Protein AF-A0A0G0PMA0-F1 (afdb_monomer_lite)

pLDDT: mean 76.36, std 18.19, range [33.72, 96.69]

Foldseek 3Di:
DFFAFDDDDPVLVCCCVVVVPVCNGPDDDDPDAFDWGQFGDPPDDDDDPVLCVVQNDQDPVQPPDCSRVVSSVSCVVVVHIDTDHPVDDDDDDDPDPVPDDDDPPPPPPDDDPDPVVVPDD

Structure (mmCIF, N/CA/C/O backbone):
data_AF-A0A0G0PMA0-F1
#
_entry.id   AF-A0A0G0PMA0-F1
#
loop_
_atom_site.group_PDB
_atom_site.id
_atom_site.type_symbol
_atom_site.label_atom_id
_atom_site.label_alt_id
_atom_site.label_comp_id
_atom_site.label_asym_id
_atom_site.label_entity_id
_atom_site.label_seq_id
_atom_site.pdbx_PDB_ins_code
_atom_site.Cartn_x
_atom_site.Cartn_y
_atom_site.Cartn_z
_atom_site.occupancy
_atom_site.B_iso_or_equiv
_atom_site.auth_seq_id
_atom_site.auth_comp_id
_atom_site.auth_asym_id
_atom_site.auth_atom_id
_atom_site.pdbx_PDB_model_num
ATOM 1 N N . LEU A 1 1 ? -2.377 2.781 -18.558 1.00 56.09 1 LEU A N 1
ATOM 2 C CA . LEU A 1 1 ? -1.259 2.432 -17.650 1.00 56.09 1 LEU A CA 1
ATOM 3 C C . LEU A 1 1 ? -1.856 2.027 -16.312 1.00 56.09 1 LEU A C 1
ATOM 5 O O . LEU A 1 1 ? -2.650 2.795 -15.785 1.00 56.09 1 LEU A O 1
ATOM 9 N N . ALA A 1 2 ? -1.545 0.833 -15.804 1.00 68.38 2 ALA A N 1
ATOM 10 C CA . ALA A 1 2 ? -1.970 0.437 -14.464 1.00 68.38 2 ALA A CA 1
ATOM 11 C C . ALA A 1 2 ? -1.286 1.294 -13.391 1.00 68.38 2 ALA A C 1
ATOM 13 O O . ALA A 1 2 ? -0.137 1.710 -13.536 1.00 68.38 2 ALA A O 1
ATOM 14 N N . SER A 1 3 ? -2.016 1.546 -12.310 1.00 80.56 3 SER A N 1
ATOM 15 C CA . SER A 1 3 ? -1.614 2.433 -11.218 1.00 80.56 3 SER A CA 1
ATOM 16 C C . SER A 1 3 ? -1.094 1.653 -10.007 1.00 80.56 3 SER A C 1
ATOM 18 O O . SER A 1 3 ? -1.432 1.993 -8.880 1.00 80.56 3 SER A O 1
ATOM 20 N N . VAL A 1 4 ? -0.326 0.579 -10.221 1.00 87.19 4 VAL A N 1
ATOM 21 C CA . VAL A 1 4 ? 0.112 -0.346 -9.158 1.00 87.19 4 VAL A CA 1
ATOM 22 C C . VAL A 1 4 ? 1.634 -0.365 -9.042 1.00 87.19 4 VAL A C 1
ATOM 24 O O . VAL A 1 4 ? 2.326 -0.385 -10.061 1.00 87.19 4 VAL A O 1
ATOM 27 N N . PHE A 1 5 ? 2.147 -0.412 -7.807 1.00 87.38 5 PHE A N 1
ATOM 28 C CA . PHE A 1 5 ? 3.582 -0.478 -7.509 1.00 87.38 5 PHE A CA 1
ATOM 29 C C . PHE A 1 5 ? 3.943 -1.558 -6.486 1.00 87.38 5 PHE A C 1
ATOM 31 O O . PHE A 1 5 ? 3.123 -2.010 -5.677 1.00 87.38 5 PHE A O 1
ATOM 38 N N . HIS A 1 6 ? 5.214 -1.958 -6.507 1.00 85.19 6 HIS A N 1
ATOM 39 C CA . HIS A 1 6 ? 5.833 -2.722 -5.429 1.00 85.19 6 HIS A CA 1
ATOM 40 C C . HIS A 1 6 ? 6.357 -1.778 -4.346 1.00 85.19 6 HIS A C 1
ATOM 42 O O . HIS A 1 6 ? 6.813 -0.676 -4.639 1.00 85.19 6 HIS A O 1
ATOM 48 N N . PHE A 1 7 ? 6.350 -2.225 -3.088 1.00 85.19 7 PHE A N 1
ATOM 49 C CA . PHE A 1 7 ? 7.044 -1.477 -2.044 1.00 85.19 7 PHE A CA 1
ATOM 50 C C . PHE A 1 7 ? 8.560 -1.474 -2.290 1.00 85.19 7 PHE A C 1
ATOM 52 O O . PHE A 1 7 ? 9.116 -2.512 -2.681 1.00 85.19 7 PHE A O 1
ATOM 59 N N . PRO A 1 8 ? 9.246 -0.355 -1.992 1.00 80.38 8 PRO A N 1
ATOM 60 C CA . PRO A 1 8 ? 10.696 -0.325 -1.970 1.00 80.38 8 PRO A CA 1
ATOM 61 C C . PRO A 1 8 ? 11.188 -1.274 -0.876 1.00 80.38 8 PRO A C 1
ATOM 63 O O . PRO A 1 8 ? 10.915 -1.090 0.306 1.00 80.38 8 PRO A O 1
ATOM 66 N N . THR A 1 9 ? 11.867 -2.344 -1.277 1.00 84.19 9 THR A N 1
ATOM 67 C CA . THR A 1 9 ? 12.423 -3.350 -0.365 1.00 84.19 9 THR A CA 1
ATOM 68 C C . THR A 1 9 ? 13.905 -3.507 -0.650 1.00 84.19 9 THR A C 1
ATOM 70 O O . THR A 1 9 ? 14.325 -3.411 -1.802 1.00 84.19 9 THR A O 1
ATOM 73 N N . ILE A 1 10 ? 14.697 -3.782 0.390 1.00 83.94 10 ILE A N 1
ATOM 74 C CA . ILE A 1 10 ? 16.146 -4.007 0.258 1.00 83.94 10 ILE A CA 1
ATOM 75 C C . ILE A 1 10 ? 16.413 -5.159 -0.720 1.00 83.94 10 ILE A C 1
ATOM 77 O O . ILE A 1 10 ? 17.261 -5.048 -1.598 1.00 83.94 10 ILE A O 1
ATOM 81 N N . SER A 1 11 ? 15.626 -6.234 -0.641 1.00 80.25 11 SER A N 1
ATOM 82 C CA . SER A 1 11 ? 15.706 -7.351 -1.586 1.00 80.25 11 SER A CA 1
ATOM 83 C C . SER A 1 11 ? 15.376 -6.934 -3.023 1.00 80.25 11 SER A C 1
ATOM 85 O O . SER A 1 11 ? 16.054 -7.371 -3.950 1.00 80.25 11 SER A O 1
ATOM 87 N N . GLY A 1 12 ? 14.382 -6.063 -3.224 1.00 79.62 12 GLY A N 1
ATOM 88 C CA . GLY A 1 12 ? 14.085 -5.465 -4.527 1.00 79.62 12 GLY A CA 1
ATOM 89 C C . GLY A 1 12 ? 15.237 -4.610 -5.062 1.00 79.62 12 GLY A C 1
ATOM 90 O O . GLY A 1 12 ? 15.566 -4.692 -6.245 1.00 79.62 12 GLY A O 1
ATOM 91 N N . ALA A 1 13 ? 15.902 -3.845 -4.192 1.00 82.19 13 ALA A N 1
ATOM 92 C CA . ALA A 1 13 ? 17.042 -3.009 -4.565 1.00 82.19 13 ALA A CA 1
ATOM 93 C C . ALA A 1 13 ? 18.253 -3.861 -4.964 1.00 82.19 13 ALA A C 1
ATOM 95 O O . ALA A 1 13 ? 18.846 -3.620 -6.013 1.00 82.19 13 ALA A O 1
ATOM 96 N N . ILE A 1 14 ? 18.551 -4.916 -4.197 1.00 82.94 14 ILE A N 1
ATOM 97 C CA . ILE A 1 14 ? 19.599 -5.891 -4.530 1.00 82.94 14 ILE A CA 1
ATOM 98 C C . ILE A 1 14 ? 19.304 -6.540 -5.888 1.00 82.94 14 ILE A C 1
ATOM 100 O O . ILE A 1 14 ? 20.178 -6.593 -6.748 1.00 82.94 14 ILE A O 1
ATOM 104 N N . LYS A 1 15 ? 18.063 -6.977 -6.133 1.00 77.94 15 LYS A N 1
ATOM 105 C CA . LYS A 1 15 ? 17.660 -7.538 -7.435 1.00 77.94 15 LYS A CA 1
ATOM 106 C C . LYS A 1 15 ? 17.838 -6.550 -8.586 1.00 77.94 15 LYS A C 1
ATOM 108 O O . LYS A 1 15 ? 18.321 -6.917 -9.651 1.00 77.94 15 LYS A O 1
ATOM 113 N N . THR A 1 16 ? 17.480 -5.294 -8.366 1.00 78.94 16 THR A N 1
ATOM 114 C CA . THR A 1 16 ? 17.589 -4.255 -9.394 1.00 78.94 16 THR A CA 1
ATOM 115 C C . THR A 1 16 ? 19.052 -3.946 -9.716 1.00 78.94 16 THR A C 1
ATOM 117 O O . THR A 1 16 ? 19.424 -3.923 -10.886 1.00 78.94 16 THR A O 1
ATOM 120 N N . TYR A 1 17 ? 19.885 -3.758 -8.687 1.00 81.12 17 TYR A N 1
ATOM 121 C CA . TYR A 1 17 ? 21.280 -3.338 -8.831 1.00 81.12 17 TYR A CA 1
ATOM 122 C C . TYR A 1 17 ? 22.204 -4.478 -9.281 1.00 81.12 17 TYR A C 1
ATOM 124 O O . TYR A 1 17 ? 23.020 -4.289 -10.176 1.00 81.12 17 TYR A O 1
ATOM 132 N N . PHE A 1 18 ? 22.055 -5.673 -8.702 1.00 83.69 18 PHE A N 1
ATOM 133 C CA . PHE A 1 18 ? 22.943 -6.808 -8.979 1.00 83.69 18 PHE A CA 1
ATOM 134 C C . PHE A 1 18 ? 22.440 -7.726 -10.100 1.00 83.69 18 PHE A C 1
ATOM 136 O O . PHE A 1 18 ? 23.253 -8.362 -10.761 1.00 83.69 18 PHE A O 1
ATOM 143 N N . PHE A 1 19 ? 21.127 -7.792 -10.352 1.00 79.62 19 PHE A N 1
ATOM 144 C CA . PHE A 1 19 ? 20.541 -8.665 -11.385 1.00 79.62 19 PHE A CA 1
ATOM 145 C C . PHE A 1 19 ? 19.912 -7.888 -12.5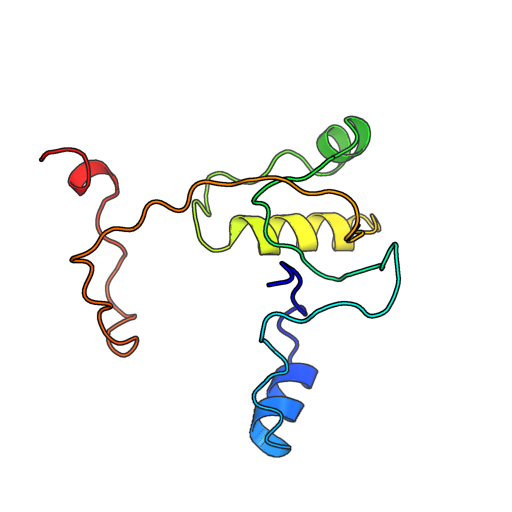52 1.00 79.62 19 PHE A C 1
ATOM 147 O O . PHE A 1 19 ? 19.172 -8.462 -13.349 1.00 79.62 19 PHE A O 1
ATOM 154 N N . ASN A 1 20 ? 20.206 -6.586 -12.665 1.00 73.12 20 ASN A N 1
ATOM 155 C CA . ASN A 1 20 ? 19.802 -5.707 -13.769 1.00 73.12 20 ASN A CA 1
ATOM 156 C C . ASN A 1 20 ? 18.282 -5.708 -14.065 1.00 73.12 20 ASN A C 1
ATOM 158 O O . ASN A 1 20 ? 17.855 -5.436 -15.189 1.00 73.12 20 ASN A O 1
ATOM 162 N N . GLN A 1 21 ? 17.445 -5.994 -13.058 1.00 67.12 21 GLN A N 1
ATOM 163 C CA . GLN A 1 21 ? 15.981 -5.962 -13.167 1.00 67.12 21 GLN A CA 1
ATOM 164 C C . GLN A 1 21 ? 15.458 -4.523 -13.058 1.00 67.12 21 GLN A C 1
ATOM 166 O O . GLN A 1 21 ? 14.845 -4.143 -12.061 1.00 67.12 21 GLN A O 1
ATOM 171 N N . LYS A 1 22 ? 15.713 -3.709 -14.089 1.00 61.31 22 LYS A N 1
ATOM 172 C CA . LYS A 1 22 ? 15.439 -2.257 -14.104 1.00 61.31 22 LYS A CA 1
ATOM 173 C C . LYS A 1 22 ? 13.975 -1.866 -13.850 1.00 61.31 22 LYS A C 1
ATOM 175 O O . LYS A 1 22 ? 13.718 -0.738 -13.448 1.00 61.31 22 LYS A O 1
ATOM 180 N N . GLU A 1 23 ? 13.024 -2.778 -14.041 1.00 64.81 23 GLU A N 1
ATOM 181 C CA . GLU A 1 23 ? 11.589 -2.480 -13.939 1.00 64.81 23 GLU A CA 1
ATOM 182 C C . GLU A 1 23 ? 10.949 -2.826 -12.586 1.00 64.81 23 GLU A C 1
ATOM 184 O O . GLU A 1 23 ? 9.754 -2.604 -12.406 1.00 64.8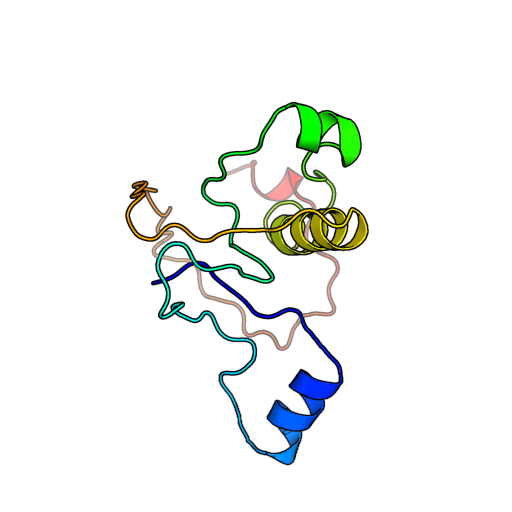1 23 GLU A O 1
ATOM 189 N N . TYR A 1 24 ? 11.704 -3.333 -11.602 1.00 70.50 24 TYR A N 1
ATOM 190 C CA . TYR A 1 24 ? 11.106 -3.833 -10.353 1.00 70.50 24 TYR A CA 1
ATOM 191 C C . TYR A 1 24 ? 10.315 -2.761 -9.574 1.00 70.50 24 TYR A C 1
ATOM 193 O O . TYR A 1 24 ? 9.255 -3.044 -9.009 1.00 70.50 24 TYR A O 1
ATOM 201 N N . PHE A 1 25 ? 10.810 -1.519 -9.573 1.00 74.50 25 PHE A N 1
ATOM 202 C CA . PHE A 1 25 ? 10.157 -0.368 -8.933 1.00 74.50 25 PHE A CA 1
ATOM 203 C C . PHE A 1 25 ? 9.216 0.407 -9.865 1.00 74.50 25 PHE A C 1
ATOM 205 O O . PHE A 1 25 ? 8.598 1.384 -9.443 1.00 74.50 25 PHE A O 1
ATOM 212 N N . GLY A 1 26 ? 9.100 -0.016 -11.126 1.00 80.25 26 GLY A N 1
ATOM 213 C CA . GLY A 1 26 ? 8.179 0.577 -12.084 1.00 80.25 26 GLY A CA 1
ATOM 214 C C . GLY A 1 26 ? 6.716 0.267 -11.765 1.00 80.25 26 GLY A C 1
ATOM 215 O O . GLY A 1 26 ? 6.386 -0.600 -10.949 1.00 80.25 26 GLY A O 1
ATOM 216 N N . LYS A 1 27 ? 5.818 0.982 -12.452 1.00 84.38 27 LYS A N 1
ATOM 217 C CA . LYS A 1 27 ? 4.397 0.618 -12.492 1.00 84.38 27 LYS A CA 1
ATOM 218 C C . LYS A 1 27 ? 4.253 -0.722 -13.202 1.00 84.38 27 LYS A C 1
ATOM 220 O O . LYS A 1 27 ? 4.865 -0.922 -14.247 1.00 84.38 27 LYS A O 1
ATOM 225 N N . TYR A 1 28 ? 3.398 -1.597 -12.688 1.00 87.06 28 TYR A N 1
ATOM 226 C CA . TYR A 1 28 ? 3.092 -2.868 -13.344 1.00 87.06 28 TYR A CA 1
ATOM 227 C C . TYR A 1 28 ? 1.586 -3.109 -13.430 1.00 87.06 28 TYR A C 1
ATOM 229 O O . TYR A 1 28 ? 0.793 -2.530 -12.688 1.00 87.06 28 TYR A O 1
ATOM 237 N N . GLN A 1 29 ? 1.193 -3.974 -14.362 1.00 87.06 29 GLN A N 1
ATOM 238 C CA . GLN A 1 29 ? -0.184 -4.424 -14.537 1.00 87.06 29 GLN A CA 1
ATOM 239 C C . GLN A 1 29 ? -0.347 -5.789 -13.848 1.00 87.06 29 GLN A C 1
ATOM 241 O O . GLN A 1 29 ? 0.316 -6.748 -14.253 1.00 87.06 29 GLN A O 1
ATOM 246 N N . PRO A 1 30 ? -1.206 -5.916 -12.822 1.00 88.31 30 PRO A N 1
ATOM 247 C CA . PRO A 1 30 ? -1.525 -7.219 -12.252 1.00 88.31 30 PRO A CA 1
ATOM 248 C C . PRO A 1 30 ? -2.209 -8.117 -13.289 1.00 88.31 30 PRO A C 1
ATOM 250 O O . PRO A 1 30 ? -2.998 -7.637 -14.102 1.00 88.31 30 PRO A O 1
ATOM 253 N N . LYS A 1 31 ? -1.912 -9.421 -13.253 1.00 87.38 31 LYS A N 1
ATOM 254 C CA . LYS A 1 31 ? -2.533 -10.421 -14.142 1.00 87.38 31 LYS A CA 1
ATOM 255 C C . LYS A 1 31 ? -3.906 -10.894 -13.645 1.00 87.38 31 LYS A C 1
ATOM 257 O O . LYS A 1 31 ? -4.706 -11.369 -14.440 1.00 87.38 31 LYS A O 1
ATOM 262 N N . GLU A 1 32 ? -4.162 -10.775 -12.345 1.00 88.62 32 GLU A N 1
ATOM 263 C CA . GLU A 1 32 ? -5.400 -11.215 -11.693 1.00 88.62 32 GLU A CA 1
ATOM 264 C C . GLU A 1 32 ? -6.462 -10.102 -11.655 1.00 88.62 32 GLU A C 1
ATOM 266 O O . GLU A 1 32 ? -6.143 -8.913 -11.724 1.00 88.62 32 GLU A O 1
ATOM 271 N N . ASN A 1 33 ? -7.737 -10.487 -11.526 1.00 88.62 33 ASN A N 1
ATOM 272 C CA . ASN A 1 33 ? -8.866 -9.559 -11.433 1.00 88.62 33 ASN A CA 1
ATOM 273 C C . ASN A 1 33 ? -9.976 -10.116 -10.510 1.00 88.62 33 ASN A C 1
ATOM 275 O O . ASN A 1 33 ? -10.658 -11.055 -10.924 1.00 88.62 33 ASN A O 1
ATOM 279 N N . PRO A 1 34 ? -10.206 -9.542 -9.308 1.00 90.81 34 PRO A N 1
ATOM 280 C CA . PRO A 1 34 ? -9.406 -8.506 -8.638 1.00 90.81 34 PRO A CA 1
ATOM 281 C C . PRO A 1 34 ? -8.032 -9.029 -8.192 1.00 90.81 34 PRO A C 1
ATOM 283 O O . PRO A 1 34 ? -7.909 -10.179 -7.783 1.00 90.81 34 PRO A O 1
ATOM 286 N N . ALA A 1 35 ? -7.009 -8.170 -8.212 1.00 92.62 35 ALA A N 1
ATOM 287 C CA . ALA A 1 35 ? -5.663 -8.524 -7.751 1.00 92.62 35 ALA A CA 1
ATOM 288 C C . ALA A 1 35 ? -5.358 -7.913 -6.384 1.00 92.62 35 ALA A C 1
ATOM 290 O O . ALA A 1 35 ? -5.559 -6.714 -6.176 1.00 92.62 35 ALA A O 1
ATOM 291 N N . LYS A 1 36 ? -4.797 -8.707 -5.468 1.00 93.69 36 LYS A N 1
ATOM 292 C CA . LYS A 1 36 ? -4.211 -8.183 -4.228 1.00 93.69 36 LYS A CA 1
ATOM 293 C C . LYS A 1 36 ? -2.854 -7.556 -4.535 1.00 93.69 36 LYS A C 1
ATOM 295 O O . LYS A 1 36 ? -1.996 -8.192 -5.142 1.00 93.69 36 LYS A O 1
ATOM 300 N N . VAL A 1 37 ? -2.647 -6.320 -4.096 1.00 92.88 37 VAL A N 1
ATOM 301 C CA . VAL A 1 37 ? -1.457 -5.529 -4.434 1.00 92.88 37 VAL A CA 1
ATOM 302 C C . VAL A 1 37 ? -0.850 -4.877 -3.195 1.00 92.88 37 VAL A C 1
ATOM 304 O O . VAL A 1 37 ? -1.457 -4.838 -2.128 1.00 92.88 37 VAL A O 1
ATOM 307 N N . ASN A 1 38 ? 0.384 -4.391 -3.329 1.00 90.44 38 ASN A N 1
ATOM 308 C CA . ASN A 1 38 ? 1.113 -3.753 -2.233 1.00 90.44 38 ASN A CA 1
ATOM 309 C C . ASN A 1 38 ? 0.770 -2.266 -2.092 1.00 90.44 38 ASN A C 1
ATOM 311 O O . ASN A 1 38 ? 0.506 -1.806 -0.985 1.00 90.44 38 ASN A O 1
ATOM 315 N N . ALA A 1 39 ? 0.794 -1.531 -3.203 1.00 90.12 39 ALA A N 1
ATOM 316 C CA . ALA A 1 39 ? 0.497 -0.107 -3.241 1.00 90.12 39 ALA A CA 1
ATOM 317 C C . ALA A 1 39 ? -0.167 0.275 -4.569 1.00 90.12 39 ALA A C 1
ATOM 319 O O . ALA A 1 39 ? 0.089 -0.348 -5.606 1.00 90.12 39 ALA A O 1
ATOM 320 N N . VAL A 1 40 ? -0.998 1.312 -4.522 1.00 90.81 40 VAL A N 1
ATOM 321 C CA . VAL A 1 40 ? -1.729 1.875 -5.664 1.00 90.81 40 VAL A CA 1
ATOM 322 C C . VAL A 1 40 ? -1.588 3.395 -5.678 1.00 90.81 40 VAL A C 1
ATOM 324 O O . VAL A 1 40 ? -1.476 3.993 -4.613 1.00 90.81 40 VAL A O 1
ATOM 327 N N . VAL A 1 41 ? -1.610 4.014 -6.863 1.00 86.94 41 VAL A N 1
ATOM 328 C CA . VAL A 1 41 ? -1.735 5.480 -6.982 1.00 86.94 41 VAL A CA 1
ATOM 329 C C . VAL A 1 41 ? -3.136 5.880 -6.533 1.00 86.94 41 VAL A C 1
ATOM 331 O O . VAL A 1 41 ? -4.114 5.336 -7.060 1.00 86.94 41 VAL A O 1
ATOM 334 N N . MET A 1 42 ? -3.263 6.854 -5.636 1.00 80.88 42 MET A N 1
ATOM 335 C CA . MET A 1 42 ? -4.554 7.252 -5.064 1.00 80.88 42 MET A CA 1
ATOM 336 C C . MET A 1 42 ? -5.294 8.310 -5.889 1.00 80.88 42 MET A C 1
ATOM 338 O O . MET A 1 42 ? -5.930 9.203 -5.340 1.00 80.88 42 MET A O 1
ATOM 342 N N . ALA A 1 43 ? -5.300 8.173 -7.221 1.00 79.94 43 ALA A N 1
ATOM 343 C CA . ALA A 1 43 ? -6.139 9.019 -8.080 1.00 79.94 43 ALA A CA 1
ATOM 344 C C . ALA A 1 43 ? -7.636 8.835 -7.770 1.00 79.94 43 ALA A C 1
ATOM 346 O O . ALA A 1 43 ? -8.415 9.781 -7.833 1.00 79.94 43 ALA A O 1
ATOM 347 N N . ALA A 1 44 ? -8.026 7.607 -7.417 1.00 82.06 44 ALA A N 1
ATOM 348 C CA . ALA A 1 44 ? -9.344 7.293 -6.896 1.00 82.06 44 ALA A CA 1
ATOM 349 C C . ALA A 1 44 ? -9.320 5.974 -6.116 1.00 82.06 44 ALA A C 1
ATOM 351 O O . ALA A 1 44 ? -8.896 4.944 -6.644 1.00 82.06 44 ALA A O 1
ATOM 352 N N . LEU A 1 45 ? -9.807 6.001 -4.874 1.00 89.12 45 LEU A N 1
ATOM 353 C CA . LEU A 1 45 ? -9.952 4.827 -4.016 1.00 89.12 45 LEU A CA 1
ATOM 354 C C . LEU A 1 45 ? -11.373 4.727 -3.468 1.00 89.12 45 LEU A C 1
ATOM 356 O O . LEU A 1 45 ? -12.002 5.732 -3.149 1.00 89.12 45 LEU A O 1
ATOM 360 N N . LEU A 1 46 ? -11.831 3.493 -3.271 1.00 91.44 46 LEU A N 1
ATOM 361 C CA . LEU A 1 46 ? -13.006 3.191 -2.464 1.00 91.44 46 LEU A CA 1
ATOM 362 C C . LEU A 1 46 ? -12.536 2.604 -1.131 1.00 91.44 46 LEU A C 1
ATOM 364 O O . LEU A 1 46 ? -11.961 1.517 -1.102 1.00 91.44 46 LEU A O 1
ATOM 368 N N . ILE A 1 47 ? -12.759 3.331 -0.034 1.00 93.25 47 ILE A N 1
ATOM 369 C CA . ILE A 1 47 ? -12.289 2.950 1.302 1.00 93.25 47 ILE A CA 1
ATOM 370 C C . ILE A 1 47 ? -13.499 2.804 2.236 1.00 93.25 47 ILE A C 1
ATOM 372 O O . ILE A 1 47 ? -14.279 3.749 2.363 1.00 93.25 47 ILE A O 1
ATOM 376 N N . PRO A 1 48 ? -13.668 1.660 2.925 1.00 94.75 48 PRO A N 1
ATOM 377 C CA . PRO A 1 48 ? -14.696 1.520 3.948 1.00 94.75 48 PRO A CA 1
ATOM 378 C C . PRO A 1 48 ? -14.486 2.520 5.087 1.00 94.75 48 PRO A C 1
ATOM 380 O O . PRO A 1 48 ? -13.363 2.719 5.549 1.00 94.75 48 PRO A O 1
ATOM 383 N N . ARG A 1 49 ?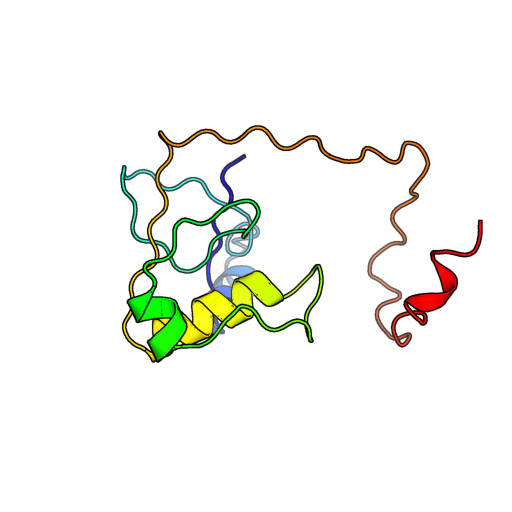 -15.569 3.087 5.621 1.00 95.50 49 ARG A N 1
ATOM 384 C CA . ARG A 1 49 ? -15.492 4.019 6.757 1.00 95.50 49 ARG A CA 1
ATOM 385 C C . ARG A 1 49 ? -14.748 3.4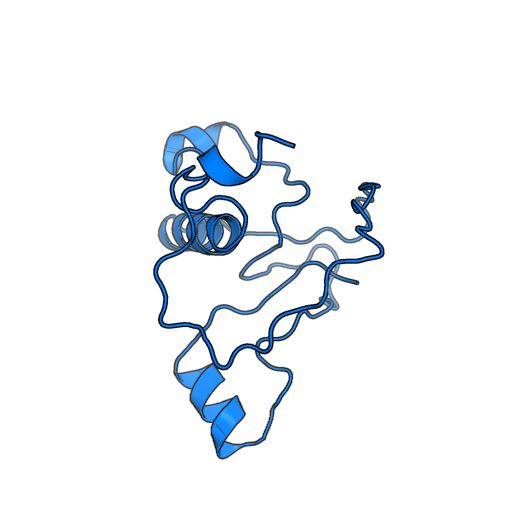29 7.963 1.00 95.50 49 ARG A C 1
ATOM 387 O O . ARG A 1 49 ? -13.919 4.111 8.552 1.00 95.50 49 ARG A O 1
ATOM 394 N N . SER A 1 50 ? -14.965 2.148 8.261 1.00 96.69 50 SER A N 1
ATOM 395 C CA . SER A 1 50 ? -14.275 1.437 9.347 1.00 96.69 50 SER A CA 1
ATOM 396 C C . SER A 1 50 ? -12.754 1.378 9.169 1.00 96.69 50 SER A C 1
ATOM 398 O O . SER A 1 50 ? -12.013 1.337 10.150 1.00 96.69 50 SER A O 1
ATOM 400 N N . VAL A 1 51 ? -12.260 1.400 7.926 1.00 96.12 51 VAL A N 1
ATOM 401 C CA . VAL A 1 51 ? -10.822 1.483 7.643 1.00 96.12 51 VAL A CA 1
ATOM 402 C C . VAL A 1 51 ? -10.298 2.865 8.011 1.00 96.12 51 VAL A C 1
ATOM 404 O O . VAL A 1 51 ? -9.285 2.953 8.698 1.00 96.12 51 VAL A O 1
ATOM 407 N N . ILE A 1 52 ? -11.005 3.930 7.627 1.00 95.44 52 ILE A N 1
ATOM 408 C CA . ILE A 1 52 ? -10.636 5.309 7.983 1.00 95.44 52 ILE A CA 1
ATOM 409 C C . ILE A 1 52 ? -10.636 5.489 9.504 1.00 95.44 52 ILE A C 1
ATOM 411 O O . ILE A 1 52 ? -9.702 6.065 10.047 1.00 95.44 52 ILE A O 1
ATOM 415 N N . GLU A 1 53 ? -11.630 4.947 10.205 1.00 95.56 53 GLU A N 1
ATOM 416 C CA . GLU A 1 53 ? -11.691 4.992 11.673 1.00 95.56 53 GLU A CA 1
ATOM 417 C C . GLU A 1 53 ? -10.517 4.244 12.328 1.00 95.56 53 GLU A C 1
ATOM 419 O O . GLU A 1 53 ? -10.028 4.658 13.377 1.00 95.56 53 GLU A O 1
ATOM 424 N N . LYS A 1 54 ? -10.021 3.172 11.695 1.00 95.81 54 LYS A N 1
ATOM 425 C CA . LYS A 1 54 ? -8.904 2.369 12.209 1.00 95.81 54 LYS A CA 1
ATOM 426 C C . LYS A 1 54 ? -7.530 2.978 11.929 1.00 95.81 54 LYS A C 1
ATOM 428 O O . LYS A 1 54 ? -6.655 2.901 12.787 1.00 95.81 54 LYS A O 1
ATOM 433 N N . VAL A 1 55 ? -7.297 3.489 10.719 1.00 95.75 55 VAL A N 1
ATOM 434 C CA . VAL A 1 55 ? -5.955 3.928 10.287 1.00 95.75 55 VAL A CA 1
ATOM 435 C C . VAL A 1 55 ? -5.821 5.436 10.105 1.00 95.75 55 VAL A C 1
ATOM 437 O O . VAL A 1 55 ? -4.696 5.908 9.960 1.00 95.75 55 VAL A O 1
ATOM 440 N N . GLY A 1 56 ? -6.921 6.189 10.138 1.00 93.94 56 GLY A N 1
ATOM 441 C CA . GLY A 1 56 ? -6.978 7.622 9.851 1.00 93.94 56 GLY A CA 1
ATOM 442 C C . GLY A 1 56 ? -7.100 7.939 8.357 1.00 93.94 56 GLY A C 1
ATOM 443 O O . GLY A 1 56 ? -7.047 7.055 7.503 1.00 93.94 56 GLY A O 1
ATOM 444 N N . LEU A 1 57 ? -7.239 9.226 8.036 1.00 91.56 57 LEU A N 1
ATOM 445 C CA . LEU A 1 57 ? -7.228 9.726 6.658 1.00 91.56 57 LEU A CA 1
ATOM 446 C C . LEU A 1 57 ? -5.811 9.737 6.064 1.00 91.56 57 LEU A C 1
ATOM 448 O O . LEU A 1 57 ? -4.813 9.448 6.735 1.00 91.56 57 LEU A O 1
ATOM 452 N N . VAL A 1 58 ? -5.727 10.054 4.776 1.00 88.62 58 VAL A N 1
ATOM 453 C CA . VAL A 1 58 ? -4.464 10.319 4.081 1.00 88.62 58 VAL A CA 1
ATOM 454 C C . VAL A 1 58 ? -3.796 11.534 4.720 1.00 88.62 58 VAL A C 1
ATOM 456 O O . VAL A 1 58 ? -4.460 12.517 5.035 1.00 88.62 58 VAL A O 1
ATOM 459 N N . SER A 1 59 ? -2.491 11.446 4.963 1.00 83.69 59 SER A N 1
ATOM 460 C CA . SER A 1 59 ? -1.747 12.524 5.615 1.00 83.69 59 SER A CA 1
ATOM 461 C C . SER A 1 59 ? -1.487 13.671 4.637 1.00 83.69 59 SER A C 1
ATOM 463 O O . SER A 1 59 ? -0.834 13.473 3.616 1.00 83.69 59 SER A O 1
ATOM 465 N N . GLU A 1 60 ? -1.898 14.888 4.994 1.00 82.56 60 GLU A N 1
ATOM 466 C CA . GLU A 1 60 ? -1.633 16.106 4.206 1.00 82.56 60 GLU A CA 1
ATOM 467 C C . GLU A 1 60 ? -0.147 16.507 4.191 1.00 82.56 60 GLU A C 1
ATOM 469 O O . GLU A 1 60 ? 0.287 17.284 3.346 1.00 82.56 60 GLU A O 1
ATOM 474 N N . LYS A 1 61 ? 0.671 15.932 5.085 1.00 80.50 61 LYS A N 1
ATOM 475 C CA . LYS A 1 61 ? 2.114 16.222 5.178 1.00 80.50 61 LYS A CA 1
ATOM 476 C C . LYS A 1 61 ? 2.910 15.798 3.936 1.00 80.50 61 LYS A C 1
ATOM 478 O O . LYS A 1 61 ? 4.049 16.225 3.789 1.00 80.50 61 LYS A O 1
ATOM 483 N N . PHE A 1 62 ? 2.343 14.941 3.083 1.00 74.00 62 PHE A N 1
ATOM 484 C CA . PHE A 1 62 ? 3.012 14.345 1.920 1.00 74.00 62 PHE A CA 1
ATOM 485 C C . PHE A 1 62 ? 2.352 14.708 0.587 1.00 74.00 62 PHE A C 1
ATOM 487 O O . PHE A 1 62 ? 2.450 13.931 -0.356 1.00 74.00 62 PHE A O 1
ATOM 494 N N . PHE A 1 63 ? 1.671 15.854 0.518 1.00 70.19 63 PHE A N 1
ATOM 495 C CA . PHE A 1 63 ? 0.929 16.296 -0.663 1.00 70.19 63 PHE A CA 1
ATOM 496 C C . PHE A 1 63 ? 1.708 16.077 -1.983 1.00 70.19 63 PHE A C 1
ATOM 498 O O . PHE A 1 63 ? 2.807 16.613 -2.145 1.00 70.19 63 PHE A O 1
ATOM 505 N N . MET A 1 64 ? 1.108 15.322 -2.918 1.00 68.56 64 MET A N 1
ATOM 506 C CA . MET A 1 64 ? 1.524 15.063 -4.309 1.00 68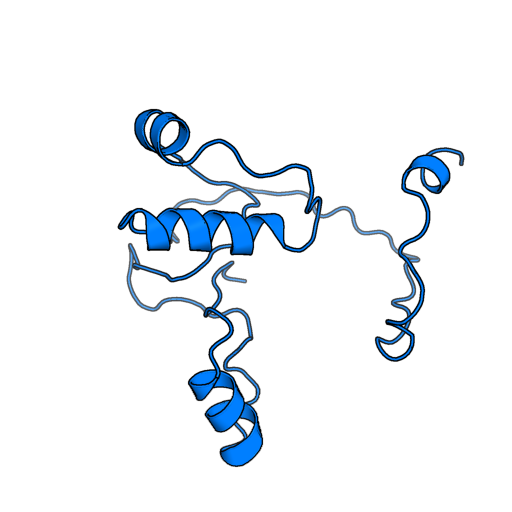.56 64 MET A CA 1
ATOM 507 C C . MET A 1 64 ? 2.640 14.038 -4.595 1.00 68.56 64 MET A C 1
ATOM 509 O O . MET A 1 64 ? 2.934 13.812 -5.773 1.00 68.56 64 MET A O 1
ATOM 513 N N . TYR A 1 65 ? 3.259 13.400 -3.600 1.00 73.31 65 TYR A N 1
ATOM 514 C CA . TYR A 1 65 ? 4.401 12.502 -3.848 1.00 73.31 65 TYR A CA 1
ATOM 515 C C . TYR A 1 65 ? 4.340 11.148 -3.136 1.00 73.31 65 TYR A C 1
ATOM 517 O O . TYR A 1 65 ? 4.495 10.107 -3.778 1.00 73.31 65 TYR A O 1
ATOM 525 N N . TYR A 1 66 ? 4.218 11.147 -1.807 1.00 82.56 66 TYR A N 1
ATOM 526 C CA . TYR A 1 66 ? 4.419 9.951 -0.974 1.00 82.56 66 TYR A CA 1
ATOM 527 C C . TYR A 1 66 ? 3.200 9.577 -0.133 1.00 82.56 66 TYR A C 1
ATOM 529 O O . TYR A 1 66 ? 3.241 8.575 0.586 1.00 82.56 66 TYR A O 1
ATOM 537 N N . GLU A 1 67 ? 2.120 10.342 -0.231 1.00 87.00 67 GLU A N 1
ATOM 538 C CA . GLU A 1 67 ? 0.871 10.131 0.488 1.00 87.00 67 GLU A CA 1
ATOM 539 C C . GLU A 1 67 ? 0.278 8.745 0.200 1.00 87.00 67 GLU A C 1
ATOM 541 O O . GLU A 1 67 ? -0.112 8.031 1.126 1.00 87.00 67 GLU A O 1
ATOM 546 N N . ASP A 1 68 ? 0.338 8.314 -1.059 1.00 88.94 68 ASP A N 1
ATOM 547 C CA . ASP A 1 68 ? -0.177 7.026 -1.520 1.00 88.94 68 ASP A CA 1
ATOM 548 C C . ASP A 1 68 ? 0.560 5.852 -0.869 1.00 88.94 68 ASP A C 1
ATOM 550 O O . ASP A 1 68 ? -0.029 4.885 -0.368 1.00 88.94 68 ASP A O 1
ATOM 554 N N . ILE A 1 69 ? 1.891 5.943 -0.874 1.00 89.06 69 ILE A N 1
ATOM 555 C CA . ILE A 1 69 ? 2.782 4.902 -0.368 1.00 89.06 69 ILE A CA 1
ATOM 556 C C . ILE A 1 69 ? 2.690 4.847 1.157 1.00 89.06 69 ILE A C 1
ATOM 558 O O . ILE A 1 69 ? 2.607 3.752 1.718 1.00 89.06 69 ILE A O 1
ATOM 562 N N . GLU A 1 70 ? 2.680 6.001 1.826 1.00 91.19 70 GLU A N 1
ATOM 563 C CA . GLU A 1 70 ? 2.529 6.110 3.280 1.00 91.19 70 GLU A CA 1
ATOM 564 C C . GLU A 1 70 ? 1.203 5.496 3.744 1.00 91.19 70 GLU A C 1
ATOM 566 O O . GLU A 1 70 ? 1.194 4.647 4.644 1.00 91.19 70 GLU A O 1
ATOM 571 N N . PHE A 1 71 ? 0.100 5.827 3.069 1.00 92.56 71 PHE A N 1
ATOM 572 C CA . PHE A 1 71 ? -1.216 5.283 3.390 1.00 92.56 71 PHE A CA 1
ATOM 573 C C . PHE A 1 71 ? -1.263 3.761 3.199 1.00 92.56 71 PHE A C 1
ATOM 575 O O . PHE A 1 71 ? -1.675 3.028 4.104 1.00 92.56 71 PHE A O 1
ATOM 582 N N . CYS A 1 72 ? -0.752 3.247 2.073 1.00 93.00 72 CYS A N 1
ATOM 583 C CA . CYS A 1 72 ? -0.676 1.803 1.828 1.00 93.00 72 CYS A CA 1
ATOM 584 C C . CYS A 1 72 ? 0.198 1.077 2.869 1.00 93.00 72 CYS A C 1
ATOM 586 O O . CYS A 1 72 ? -0.103 -0.057 3.257 1.00 93.00 72 CYS A O 1
ATOM 588 N N . GLN A 1 73 ? 1.257 1.719 3.376 1.00 92.31 73 GLN A N 1
ATOM 589 C CA . GLN A 1 73 ? 2.051 1.165 4.475 1.00 92.31 73 GLN A CA 1
ATOM 590 C C . GLN A 1 73 ? 1.255 1.084 5.782 1.00 92.31 73 GLN A C 1
ATOM 592 O O . GLN A 1 73 ? 1.361 0.071 6.481 1.00 92.31 73 GLN A O 1
ATOM 597 N N . ARG A 1 74 ? 0.446 2.098 6.120 1.00 94.50 74 ARG A N 1
ATOM 598 C CA . ARG A 1 74 ? -0.449 2.044 7.291 1.00 94.50 74 ARG A CA 1
ATOM 599 C C . ARG A 1 74 ? -1.476 0.923 7.173 1.00 94.50 74 ARG A C 1
ATOM 601 O O . ARG A 1 74 ? -1.637 0.159 8.124 1.00 94.50 74 ARG A O 1
ATOM 608 N N . LEU A 1 75 ? -2.094 0.759 6.002 1.00 95.56 75 LEU A N 1
ATOM 609 C CA . LEU A 1 75 ? -3.015 -0.353 5.738 1.00 95.56 75 LEU A CA 1
ATOM 610 C C . LEU A 1 75 ? -2.332 -1.709 5.954 1.00 95.56 75 LEU A C 1
ATOM 612 O O . LEU A 1 75 ? -2.849 -2.551 6.692 1.00 95.56 75 LEU A O 1
ATOM 616 N N . LYS A 1 76 ? -1.126 -1.887 5.401 1.00 94.19 76 LYS A N 1
ATOM 617 C CA . LYS A 1 76 ? -0.336 -3.111 5.583 1.00 94.19 76 LYS A CA 1
ATOM 618 C C . LYS A 1 76 ? -0.010 -3.379 7.055 1.00 94.19 76 LYS A C 1
ATOM 620 O O . LYS A 1 76 ? -0.187 -4.507 7.506 1.00 94.19 76 LYS A O 1
ATOM 625 N N . LYS A 1 77 ? 0.421 -2.364 7.816 1.00 95.00 77 LYS A N 1
ATOM 626 C CA . LYS A 1 77 ? 0.689 -2.484 9.266 1.00 95.00 77 LYS A CA 1
ATOM 627 C C . LYS A 1 77 ? -0.567 -2.856 10.062 1.00 95.00 77 LYS A C 1
ATOM 629 O O . LYS A 1 77 ? -0.470 -3.578 11.047 1.00 95.00 77 LYS A O 1
ATOM 634 N N . ALA A 1 78 ? -1.741 -2.411 9.617 1.00 95.94 78 ALA A N 1
ATOM 635 C CA . ALA A 1 78 ? -3.034 -2.734 10.219 1.00 95.94 78 ALA A CA 1
ATOM 636 C C . ALA A 1 78 ? -3.641 -4.073 9.741 1.00 95.94 78 ALA A C 1
ATOM 638 O O . ALA A 1 78 ? -4.793 -4.366 10.089 1.00 95.94 78 ALA A O 1
ATOM 639 N N . ASN A 1 79 ? -2.887 -4.864 8.961 1.00 95.94 79 ASN A N 1
ATOM 640 C CA . ASN A 1 79 ? -3.311 -6.109 8.309 1.00 95.94 79 ASN A CA 1
ATOM 641 C C . ASN A 1 79 ? -4.543 -5.947 7.398 1.00 95.94 79 ASN A C 1
ATOM 643 O O . ASN A 1 79 ? -5.346 -6.868 7.254 1.00 95.94 79 ASN A O 1
ATOM 647 N N . LEU A 1 80 ? -4.697 -4.776 6.775 1.00 96.00 80 LEU A N 1
ATOM 648 C CA . LEU A 1 80 ? -5.758 -4.496 5.813 1.00 96.00 80 LEU A CA 1
ATOM 649 C C . LEU A 1 80 ? -5.237 -4.702 4.380 1.00 96.00 80 LEU A C 1
ATOM 651 O O . LEU A 1 80 ? -4.187 -4.155 4.030 1.00 96.00 80 LEU A O 1
ATOM 655 N N . PRO A 1 81 ? -5.926 -5.495 3.541 1.00 94.75 81 PRO A N 1
ATOM 656 C CA . PRO A 1 81 ? -5.503 -5.730 2.166 1.00 94.75 81 PRO A CA 1
ATOM 657 C C . PRO A 1 81 ? -5.821 -4.535 1.259 1.00 94.75 81 PRO A C 1
ATOM 659 O O . PRO A 1 81 ? -6.821 -3.846 1.444 1.00 94.75 81 PRO A O 1
ATOM 662 N N . VAL A 1 82 ? -4.999 -4.351 0.225 1.00 94.38 82 VAL A N 1
ATOM 663 C CA . VAL A 1 82 ? -5.252 -3.421 -0.881 1.00 94.38 82 VAL A CA 1
ATOM 664 C C . VAL A 1 82 ? -5.533 -4.240 -2.136 1.00 94.38 82 VAL A C 1
ATOM 666 O O . VAL A 1 82 ? -4.793 -5.178 -2.448 1.00 94.38 82 VAL A O 1
ATOM 669 N N . PHE A 1 83 ? -6.600 -3.891 -2.851 1.00 93.38 83 PHE A N 1
ATOM 670 C CA . PHE A 1 83 ? -7.004 -4.561 -4.084 1.00 93.38 83 PHE A CA 1
ATOM 671 C C . PHE A 1 83 ? -7.012 -3.587 -5.258 1.00 93.38 83 PHE A C 1
ATOM 673 O O . PHE A 1 83 ? -7.471 -2.453 -5.139 1.00 93.38 83 PHE A O 1
ATOM 680 N N . TYR A 1 84 ? -6.530 -4.060 -6.403 1.00 91.56 84 TYR A N 1
ATOM 681 C CA . TYR A 1 84 ? -6.660 -3.393 -7.689 1.00 91.56 84 TYR A CA 1
ATOM 682 C C . TYR A 1 84 ? -7.795 -4.043 -8.484 1.00 91.56 84 TYR A C 1
ATOM 684 O O . TYR A 1 84 ? -7.797 -5.260 -8.694 1.00 91.56 84 TYR A O 1
ATOM 692 N N . TYR A 1 85 ? -8.747 -3.222 -8.931 1.00 90.50 85 TYR A N 1
ATOM 693 C CA . TYR A 1 85 ? -9.896 -3.665 -9.715 1.00 90.50 85 TYR A CA 1
ATOM 694 C C . TYR A 1 85 ? -9.869 -3.032 -11.117 1.00 90.50 85 TYR A C 1
ATOM 696 O O . TYR A 1 85 ? -10.314 -1.896 -11.279 1.00 90.50 85 TYR A O 1
ATOM 704 N N . PRO A 1 86 ? -9.351 -3.731 -12.147 1.00 87.12 86 PRO A N 1
ATOM 705 C CA . PRO A 1 86 ? -9.173 -3.169 -13.491 1.00 87.12 86 PRO A CA 1
ATOM 706 C C . PRO A 1 86 ? -10.481 -2.819 -14.218 1.00 87.12 86 PRO A C 1
ATOM 708 O O . PRO A 1 86 ? -10.446 -2.063 -15.187 1.00 87.12 86 PRO A O 1
ATOM 711 N N . ASN A 1 87 ? -11.626 -3.352 -13.777 1.00 86.50 87 ASN A N 1
ATOM 712 C CA . ASN A 1 87 ? -12.919 -3.060 -14.404 1.00 86.50 87 ASN A CA 1
ATOM 713 C C . ASN A 1 87 ? -13.508 -1.710 -13.952 1.00 86.50 87 ASN A C 1
ATOM 715 O O . ASN A 1 87 ? -14.377 -1.177 -14.639 1.00 86.50 87 ASN A O 1
ATOM 719 N N . ALA A 1 88 ? -13.043 -1.140 -12.832 1.00 82.44 88 ALA A N 1
ATOM 720 C CA . ALA A 1 88 ? -13.408 0.219 -12.443 1.00 82.44 88 ALA A CA 1
ATOM 721 C C . ALA A 1 88 ? -12.588 1.218 -13.268 1.00 82.44 88 ALA A C 1
ATOM 723 O O . ALA A 1 88 ? -11.363 1.279 -13.157 1.00 82.44 88 ALA A O 1
ATOM 724 N N . LYS A 1 89 ? -13.272 2.006 -14.101 1.00 78.19 89 LYS A N 1
ATOM 725 C CA . LYS A 1 89 ? -12.660 3.062 -14.911 1.00 78.19 89 LYS A CA 1
ATOM 726 C C . LYS A 1 89 ? -13.068 4.420 -14.369 1.00 78.19 89 LYS A C 1
ATOM 728 O O . LYS A 1 89 ? -14.250 4.677 -14.169 1.00 78.19 89 LYS A O 1
ATOM 733 N N . ILE A 1 90 ? -12.074 5.269 -14.145 1.00 77.56 90 ILE A N 1
ATOM 734 C CA . ILE A 1 90 ? -12.251 6.648 -13.702 1.00 77.56 90 ILE A CA 1
ATOM 735 C C . ILE A 1 90 ? -11.456 7.519 -14.661 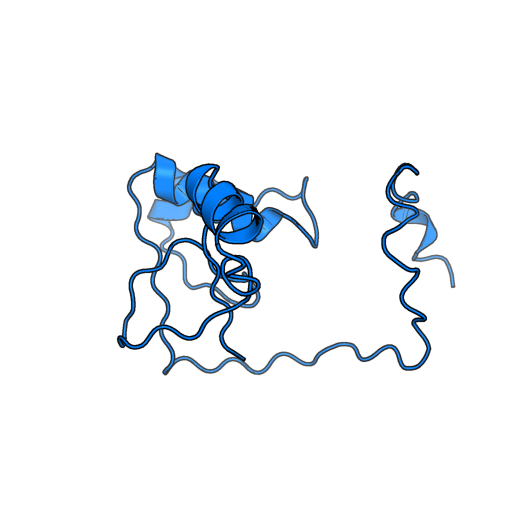1.00 77.56 90 ILE A C 1
ATOM 737 O O . ILE A 1 90 ? -10.268 7.284 -14.889 1.00 77.56 90 ILE A O 1
ATOM 741 N N . GLU A 1 91 ? -12.134 8.487 -15.262 1.00 76.62 91 GLU A N 1
ATOM 742 C CA . GLU A 1 91 ? -11.522 9.428 -16.189 1.00 76.62 91 GLU A CA 1
ATOM 743 C C . GLU A 1 91 ? -10.997 10.625 -15.399 1.00 76.62 91 GLU A C 1
ATOM 745 O O . GLU A 1 91 ? -11.756 11.388 -14.806 1.00 76.62 91 GLU A O 1
ATOM 750 N N . SER A 1 92 ? -9.676 10.780 -15.373 1.00 70.38 92 SER A N 1
ATOM 751 C CA . SER A 1 92 ? -9.018 11.942 -14.781 1.00 70.38 92 SER A CA 1
ATOM 752 C C . SER A 1 92 ? -8.411 12.790 -15.889 1.00 70.38 92 SER A C 1
ATOM 754 O O . SER A 1 92 ? -7.625 12.298 -16.702 1.00 70.38 92 SER A O 1
ATOM 756 N N . LYS A 1 93 ? -8.749 14.080 -15.922 1.00 69.62 93 LYS A N 1
ATOM 757 C CA . LYS A 1 93 ? -8.143 15.026 -16.859 1.00 69.62 93 LYS A CA 1
ATOM 758 C C . LYS A 1 93 ? -6.766 15.415 -16.332 1.00 69.62 93 LYS A C 1
ATOM 760 O O . LYS A 1 93 ? -6.652 16.132 -15.343 1.00 69.62 93 LYS A O 1
ATOM 765 N N . ILE A 1 94 ? -5.719 14.917 -16.979 1.00 66.56 94 ILE A N 1
ATOM 766 C CA . ILE A 1 94 ? -4.346 15.311 -16.664 1.00 66.56 94 ILE A CA 1
ATOM 767 C C . ILE A 1 94 ? -4.196 16.788 -17.045 1.00 66.56 94 ILE A C 1
ATOM 769 O O . ILE A 1 94 ? -4.456 17.163 -18.191 1.00 66.56 94 ILE A O 1
ATOM 773 N N . LEU A 1 95 ? -3.781 17.626 -16.092 1.00 57.69 95 LEU A N 1
ATOM 774 C CA . LEU A 1 95 ? -3.319 18.980 -16.385 1.00 57.69 95 LEU A CA 1
ATOM 775 C C . LEU A 1 95 ? -2.026 18.859 -17.195 1.00 57.69 95 LEU A C 1
ATOM 777 O O . LEU A 1 95 ? -0.948 18.619 -16.657 1.00 57.69 95 LEU A O 1
ATOM 781 N N . SER A 1 96 ? -2.150 18.949 -18.515 1.00 49.91 96 SER A N 1
ATOM 782 C CA . SER A 1 96 ? -1.001 19.032 -19.406 1.00 49.91 96 SER A CA 1
ATOM 783 C C . SER A 1 96 ? -0.487 20.465 -19.366 1.00 49.91 96 SER A C 1
ATOM 785 O O . SER A 1 96 ? -1.121 21.356 -19.925 1.00 49.91 96 SER A O 1
ATOM 787 N N . PHE A 1 97 ? 0.650 20.692 -18.710 1.00 58.25 97 PHE A N 1
ATOM 788 C CA . PHE A 1 97 ? 1.380 21.955 -18.795 1.00 58.25 97 PHE A CA 1
ATOM 789 C C . PHE A 1 97 ? 2.357 21.868 -19.977 1.00 58.25 97 PHE A C 1
ATOM 791 O O . PHE A 1 97 ? 3.412 21.247 -19.837 1.00 58.25 97 PHE A O 1
ATOM 798 N N . PRO A 1 98 ? 2.046 22.457 -21.149 1.00 53.91 98 PRO A N 1
ATOM 799 C CA . PRO A 1 98 ? 2.832 22.269 -22.373 1.00 53.91 98 PRO A CA 1
ATOM 800 C C . PRO A 1 98 ? 4.277 22.795 -22.287 1.00 53.91 98 PRO A C 1
ATOM 802 O O . PRO A 1 98 ? 5.094 22.443 -23.128 1.00 53.91 98 PRO A O 1
ATOM 805 N N . ASN A 1 99 ? 4.608 23.602 -21.270 1.00 44.91 99 ASN A N 1
ATOM 806 C CA . ASN A 1 99 ? 5.908 24.268 -21.130 1.00 44.91 99 ASN A CA 1
ATOM 807 C C . ASN A 1 99 ? 6.710 23.850 -19.884 1.00 44.91 99 ASN A C 1
ATOM 809 O O . ASN A 1 99 ? 7.701 24.501 -19.551 1.00 44.91 99 ASN A O 1
ATOM 813 N N . LEU A 1 100 ? 6.322 22.780 -19.179 1.00 48.25 100 LEU A N 1
ATOM 814 C CA . LEU A 1 100 ? 7.084 22.322 -18.016 1.00 48.25 100 LEU A CA 1
ATOM 815 C C . LEU A 1 100 ? 8.337 21.552 -18.473 1.00 48.25 100 LEU A C 1
ATOM 817 O O . LEU A 1 100 ? 8.287 20.354 -18.748 1.00 48.25 100 LEU A O 1
ATOM 821 N N . LYS A 1 101 ? 9.483 22.239 -18.559 1.00 45.91 101 LYS A N 1
ATOM 822 C CA . LYS A 1 101 ? 10.790 21.575 -18.678 1.00 45.91 101 LYS A CA 1
ATOM 823 C C . LYS A 1 101 ? 11.064 20.821 -17.377 1.00 45.91 101 LYS A C 1
ATOM 825 O O . LYS A 1 101 ? 11.291 21.440 -16.342 1.00 45.91 101 LYS A O 1
ATOM 830 N N . LEU A 1 102 ? 11.052 19.490 -17.435 1.00 47.53 102 LEU A N 1
ATOM 831 C CA . LEU A 1 102 ? 11.508 18.647 -16.333 1.00 47.53 102 LEU A CA 1
ATOM 832 C C . LEU A 1 102 ? 12.977 18.981 -16.043 1.00 47.53 102 LEU A C 1
ATOM 834 O O . LEU A 1 102 ? 13.843 18.792 -16.898 1.00 47.53 102 LEU A O 1
ATOM 838 N N . ILE A 1 103 ? 13.250 19.514 -14.854 1.00 43.94 103 ILE A N 1
ATOM 839 C CA . ILE A 1 103 ? 14.615 19.757 -14.388 1.00 43.94 103 ILE A CA 1
ATOM 840 C C . ILE A 1 103 ? 15.214 18.375 -14.076 1.00 43.94 103 ILE A C 1
ATOM 842 O O . ILE A 1 103 ? 14.592 17.612 -13.332 1.00 43.94 103 ILE A O 1
ATOM 846 N N . PRO A 1 104 ? 16.365 17.994 -14.660 1.00 33.72 104 PRO A N 1
ATOM 847 C CA . PRO A 1 104 ? 16.951 16.678 -14.435 1.00 33.72 104 PRO A CA 1
ATOM 848 C C . PRO A 1 104 ? 17.204 16.430 -12.941 1.00 33.72 104 PRO A C 1
ATOM 850 O O . PRO A 1 104 ? 17.614 17.328 -12.206 1.00 33.72 104 PRO A O 1
ATOM 853 N N . SER A 1 105 ? 16.971 15.189 -12.502 1.00 40.75 105 SER A N 1
ATOM 854 C CA . SER A 1 105 ? 16.959 14.722 -11.103 1.00 40.75 105 SER A CA 1
ATOM 855 C C . SER A 1 105 ? 18.290 14.850 -10.342 1.00 40.75 105 SER A C 1
ATOM 857 O O . SER A 1 105 ? 18.418 14.348 -9.230 1.00 40.75 105 SER A O 1
ATOM 859 N N . THR A 1 106 ? 19.294 15.506 -10.917 1.00 41.81 106 THR A N 1
ATOM 860 C CA . THR A 1 106 ? 20.623 15.735 -10.338 1.00 41.81 106 THR A CA 1
ATOM 861 C C . THR A 1 106 ? 20.686 16.917 -9.362 1.00 41.81 106 THR A C 1
ATOM 863 O O . THR A 1 106 ? 21.744 17.158 -8.795 1.00 41.81 106 THR A O 1
ATOM 866 N N . GLN A 1 107 ? 19.583 17.641 -9.137 1.00 43.03 107 GLN A N 1
ATOM 867 C CA . GLN A 1 107 ? 19.512 18.799 -8.223 1.00 43.03 107 GLN A CA 1
ATOM 868 C C . GLN A 1 107 ? 18.655 18.536 -6.964 1.00 43.03 107 GLN A C 1
ATOM 870 O O . GLN A 1 107 ? 18.221 19.475 -6.297 1.00 43.03 107 GLN A O 1
ATOM 875 N N . VAL A 1 108 ? 18.399 17.266 -6.613 1.00 46.62 108 VAL A N 1
ATOM 876 C CA . VAL A 1 108 ? 17.668 16.885 -5.384 1.00 46.62 108 VAL A CA 1
ATOM 877 C C . VAL A 1 108 ? 18.595 17.016 -4.169 1.00 46.62 108 VAL A C 1
ATOM 879 O O . VAL A 1 108 ? 19.074 16.042 -3.599 1.00 46.62 108 VAL A O 1
ATOM 882 N N . GLY A 1 109 ? 18.896 18.262 -3.825 1.00 38.62 109 GLY A N 1
ATOM 883 C CA . GLY A 1 109 ? 19.555 18.680 -2.588 1.00 38.62 109 GLY A CA 1
ATOM 884 C C . GLY A 1 109 ? 19.082 20.053 -2.100 1.00 38.62 109 GLY A C 1
ATOM 885 O O . GLY A 1 109 ? 19.474 20.475 -1.018 1.00 38.62 109 GLY A O 1
ATOM 886 N N . ALA A 1 110 ? 18.233 20.745 -2.866 1.00 45.66 110 ALA A N 1
ATOM 887 C CA . ALA A 1 110 ? 17.597 21.981 -2.438 1.00 45.66 110 ALA A CA 1
ATOM 888 C C . ALA A 1 110 ? 16.245 21.678 -1.777 1.00 45.66 110 ALA A C 1
ATOM 890 O O . ALA A 1 110 ? 15.446 20.896 -2.296 1.00 45.66 110 ALA A O 1
ATOM 891 N N . GLU A 1 111 ? 16.018 22.299 -0.622 1.00 41.69 111 GLU A N 1
ATOM 892 C CA . GLU A 1 111 ? 14.740 22.333 0.087 1.00 41.69 111 GLU A CA 1
ATOM 893 C C . GLU A 1 111 ? 13.598 22.708 -0.885 1.00 41.69 111 GLU A C 1
ATOM 895 O O . GLU A 1 111 ? 13.794 23.581 -1.740 1.00 41.69 111 GLU A O 1
ATOM 900 N N . PRO A 1 112 ? 12.428 22.041 -0.831 1.00 48.78 112 PRO A N 1
ATOM 901 C CA . PRO A 1 112 ? 11.349 22.321 -1.770 1.00 48.78 112 PRO A CA 1
ATOM 902 C C . PRO A 1 112 ? 10.894 23.786 -1.644 1.00 48.78 112 PRO A C 1
ATOM 904 O O . PRO A 1 112 ? 10.734 24.279 -0.525 1.00 48.78 112 PRO A O 1
ATOM 907 N N . PRO A 1 113 ? 10.665 24.497 -2.764 1.00 52.41 113 PRO A N 1
ATOM 908 C CA . PRO A 1 113 ? 10.235 25.887 -2.717 1.00 52.41 113 PRO A CA 1
ATOM 909 C C . PRO A 1 113 ? 8.886 26.016 -1.999 1.00 52.41 113 PRO A C 1
ATOM 911 O O . PRO A 1 113 ? 7.981 25.204 -2.201 1.00 52.41 113 PRO A O 1
ATOM 914 N N . ASN A 1 114 ? 8.775 27.053 -1.160 1.00 50.75 114 ASN A N 1
ATOM 915 C CA . ASN A 1 114 ? 7.587 27.394 -0.377 1.00 50.75 114 ASN A CA 1
ATOM 916 C C . ASN A 1 114 ? 6.306 27.280 -1.239 1.00 50.75 114 ASN A C 1
ATOM 918 O O . ASN A 1 114 ? 6.202 27.992 -2.243 1.00 50.75 114 ASN A O 1
ATOM 922 N N . PRO A 1 115 ? 5.313 26.454 -0.845 1.00 50.78 115 PRO A N 1
ATOM 923 C CA . PRO A 1 115 ? 4.073 26.250 -1.599 1.00 50.78 115 PRO A CA 1
ATOM 924 C C . PRO A 1 115 ? 3.302 27.538 -1.920 1.00 50.78 115 PRO A C 1
ATOM 926 O O . PRO A 1 115 ? 2.545 27.580 -2.888 1.00 50.78 115 PRO A O 1
ATOM 929 N N . GLN A 1 116 ? 3.502 28.607 -1.142 1.00 46.75 116 GLN A N 1
ATOM 930 C CA . GLN A 1 116 ? 2.851 29.902 -1.362 1.00 46.75 116 GLN A CA 1
ATOM 931 C C . GLN A 1 116 ? 3.369 30.644 -2.607 1.00 46.75 116 GLN A C 1
ATOM 933 O O . GLN A 1 116 ? 2.664 31.500 -3.137 1.00 46.75 116 GLN A O 1
ATOM 938 N N . ALA A 1 117 ? 4.556 30.301 -3.119 1.00 49.06 117 ALA A N 1
ATOM 939 C CA . ALA A 1 117 ? 5.134 30.946 -4.300 1.00 49.06 117 ALA A CA 1
ATOM 940 C C . ALA A 1 117 ? 4.470 30.519 -5.625 1.00 49.06 117 ALA A C 1
ATOM 942 O O . ALA A 1 117 ? 4.631 31.199 -6.634 1.00 49.06 117 ALA A O 1
ATOM 943 N N . LEU A 1 118 ? 3.712 29.416 -5.637 1.00 46.62 118 LEU A N 1
ATOM 944 C CA . LEU A 1 118 ? 3.086 28.873 -6.851 1.00 46.62 118 LEU A CA 1
ATOM 945 C C . LEU A 1 118 ? 1.708 29.477 -7.180 1.00 46.62 118 LEU A C 1
ATOM 947 O O . LEU A 1 118 ? 1.163 29.177 -8.237 1.00 46.62 118 LEU A O 1
ATOM 951 N N . PHE A 1 119 ? 1.151 30.330 -6.313 1.00 40.31 119 PHE A N 1
ATOM 952 C CA . PHE A 1 119 ? -0.197 30.903 -6.472 1.00 40.31 119 PHE A CA 1
ATOM 953 C C . PHE A 1 119 ? -0.217 32.424 -6.732 1.00 40.31 119 PHE A C 1
ATOM 955 O O . PHE A 1 119 ? -1.266 33.046 -6.591 1.00 40.31 119 PHE A O 1
ATOM 962 N N . GLN A 1 120 ? 0.912 33.042 -7.103 1.00 39.75 120 GLN A N 1
ATOM 963 C CA . GLN A 1 120 ? 1.005 34.492 -7.366 1.00 39.75 120 GLN A CA 1
ATOM 964 C C . GLN A 1 120 ? 1.302 34.872 -8.832 1.00 39.75 120 GLN A C 1
ATOM 966 O O . GLN A 1 120 ? 1.964 35.877 -9.081 1.00 39.75 120 GLN A O 1
ATOM 971 N N . SER A 1 121 ? 0.803 34.110 -9.809 1.00 42.91 121 SER A N 1
ATOM 972 C CA . SER A 1 121 ? 0.839 34.497 -11.235 1.00 42.91 121 SER A CA 1
ATOM 973 C C . SER A 1 121 ? -0.547 34.553 -11.852 1.00 42.91 121 SER A C 1
ATOM 975 O O . SER A 1 121 ? -1.235 33.511 -11.750 1.00 42.91 121 SER A O 1
#

Radius of gyration: 17.13 Å; chains: 1; bounding box: 38×46×35 Å

Secondary structure (DSSP, 8-state):
---EE----HHHHHHHHHS--TTTTS-B--SSSSEEESEE-TTS----HHHHHHH-SPPGGGTTTTHHHHHHHHHHHTT--EEE-TT----------TT-----GGGTTSPPP-GGGGG--

Sequence (121 aa):
LASVFHFPTISGAIKTYFFNQKEYFGKYQPKENPAKVNAVVMAALLIPRSVIEKVGLVSEKFFMYYEDIEFCQRLKKANLPVFYYPNAKIESKILSFPNLKLIPSTQVGAEPPNPQALFQS